Protein AF-X7ZK91-F1 (afdb_monomer_lite)

pLDDT: mean 92.3, std 6.99, range [59.66, 97.88]

Secondary structure (DSSP, 8-state):
-PPPTT-SHHHHHHHHHHHHHHHHHHHHH-HHHHHHHHHTTTS-HHHHHHHHHHHHHH-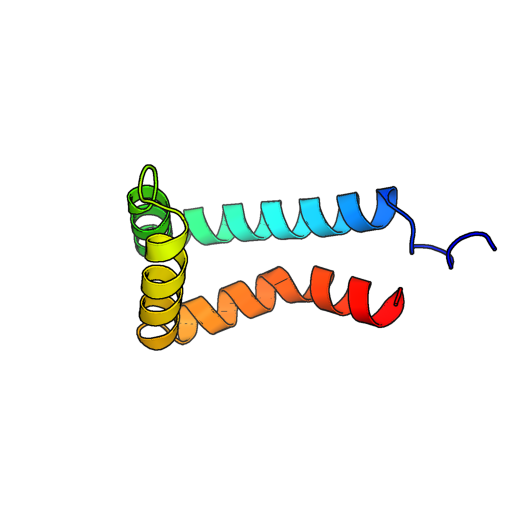HHHHHHHHHHHHHHHHHHHHH-

Organism: NCBI:txid1299326

Sequence (81 aa):
MPPPPNCTAADLAGVSAGVAAATSAYLFTHPDVNDYFTSLKGQPREDIRDQLQQYMDANPAVHADLQGIRQPLTDFRNRCQ

Radius of gyration: 15.22 Å; chains: 1; bounding box: 39×20×38 Å

Foldseek 3Di:
DPFDVLLDPVNLVVLVVQLVVLVVVVCVVVVVVVVVVVVCPPPDPVVVVVSVVVVCVVPVVVVVVNCVSCVSNVVSVVVRD

InterPro domains:
  IPR032407 Haemophore, haem-binding [PF16525] (5-81)
  IPR032407 Haemophore, haem-binding [TIGR04529] (7-81)
  IPR038378 Haemophore, haem-binding domain superfamily [G3DSA:1.20.20.20] (3-81)

Structure (mmCIF, N/CA/C/O backbone):
data_AF-X7ZK91-F1
#
_entry.id   AF-X7ZK91-F1
#
loop_
_atom_site.group_PDB
_atom_site.id
_atom_site.type_symbol
_atom_site.label_atom_id
_atom_site.label_alt_id
_atom_site.label_comp_id
_atom_site.label_asym_id
_atom_site.label_entity_id
_atom_site.label_seq_id
_atom_site.pdbx_PDB_ins_code
_atom_site.Cartn_x
_atom_site.Cartn_y
_atom_site.Cartn_z
_atom_site.occupancy
_atom_site.B_iso_or_equiv
_atom_site.auth_seq_id
_atom_site.auth_comp_id
_atom_site.auth_asym_id
_atom_site.auth_atom_id
_atom_site.pdbx_PDB_model_num
ATOM 1 N N . MET A 1 1 ? 26.736 -6.959 -17.422 1.00 59.66 1 MET A N 1
ATOM 2 C CA . MET A 1 1 ? 25.766 -7.094 -18.532 1.00 59.66 1 MET A CA 1
ATOM 3 C C . MET A 1 1 ? 24.682 -6.054 -18.299 1.00 59.66 1 MET A C 1
ATOM 5 O O . MET A 1 1 ? 24.353 -5.859 -17.132 1.00 59.66 1 MET A O 1
ATOM 9 N N . PRO A 1 2 ? 24.200 -5.325 -19.322 1.00 69.00 2 PRO A N 1
ATOM 10 C CA . PRO A 1 2 ? 23.060 -4.431 -19.134 1.00 69.00 2 PRO A CA 1
ATOM 11 C C . PRO A 1 2 ? 21.843 -5.243 -18.657 1.00 69.00 2 PRO A C 1
ATOM 13 O O . PRO A 1 2 ? 21.749 -6.426 -19.002 1.00 69.00 2 PRO A O 1
ATOM 16 N N . PRO A 1 3 ? 20.949 -4.654 -17.844 1.00 67.62 3 PRO A N 1
ATOM 17 C CA . PRO A 1 3 ? 19.737 -5.339 -17.414 1.00 67.62 3 PRO A CA 1
ATOM 18 C C . PRO A 1 3 ? 18.896 -5.761 -18.631 1.00 67.62 3 PRO A C 1
ATOM 20 O O . PRO A 1 3 ? 18.983 -5.111 -19.681 1.00 67.62 3 PRO A O 1
ATOM 23 N N . PRO A 1 4 ? 18.078 -6.823 -18.505 1.00 73.50 4 PRO A N 1
ATOM 24 C CA . PRO A 1 4 ? 17.122 -7.179 -19.543 1.00 73.50 4 PRO A CA 1
ATOM 25 C C . PRO A 1 4 ? 16.240 -5.969 -19.905 1.00 73.50 4 PRO A C 1
ATOM 27 O O . PRO A 1 4 ? 16.032 -5.077 -19.071 1.00 73.50 4 PRO A O 1
ATOM 30 N N . PRO A 1 5 ? 15.738 -5.889 -21.150 1.00 76.38 5 PRO A N 1
ATOM 31 C CA . PRO A 1 5 ? 14.844 -4.807 -21.547 1.00 76.38 5 PRO A CA 1
ATOM 32 C C . PRO A 1 5 ? 13.657 -4.730 -20.578 1.00 76.38 5 PRO A C 1
ATOM 34 O O . PRO A 1 5 ? 13.093 -5.757 -20.210 1.00 76.38 5 PRO A O 1
ATOM 37 N N . ASN A 1 6 ? 13.303 -3.510 -20.161 1.00 83.00 6 ASN A N 1
ATOM 38 C CA . ASN A 1 6 ? 12.273 -3.225 -19.151 1.00 83.00 6 ASN A CA 1
ATOM 39 C C . ASN A 1 6 ? 12.586 -3.742 -17.734 1.00 83.00 6 ASN A C 1
ATOM 41 O O . ASN A 1 6 ? 11.689 -3.835 -16.919 1.00 83.00 6 ASN A O 1
ATOM 45 N N . CYS A 1 7 ? 13.844 -4.039 -17.398 1.00 92.12 7 CYS A N 1
ATOM 46 C CA . CYS A 1 7 ? 14.250 -4.446 -16.043 1.00 92.12 7 CYS A CA 1
ATOM 47 C C . CYS A 1 7 ? 15.217 -3.444 -15.402 1.00 92.12 7 CYS A C 1
ATOM 49 O O . CYS A 1 7 ? 16.182 -3.801 -14.727 1.00 92.12 7 CYS A O 1
ATOM 51 N N . THR A 1 8 ? 14.988 -2.156 -15.660 1.00 92.38 8 THR A N 1
ATOM 52 C CA . THR A 1 8 ? 15.814 -1.065 -15.127 1.00 92.38 8 THR A CA 1
ATOM 53 C C . THR A 1 8 ? 15.213 -0.488 -13.847 1.00 92.38 8 THR A C 1
ATOM 55 O O . THR A 1 8 ? 14.041 -0.699 -13.539 1.00 92.38 8 THR A O 1
ATOM 58 N N . ALA A 1 9 ? 15.993 0.323 -13.129 1.00 92.19 9 ALA A N 1
ATOM 59 C CA . ALA A 1 9 ? 15.480 1.089 -11.995 1.00 92.19 9 ALA A CA 1
ATOM 60 C C . ALA A 1 9 ? 14.328 2.038 -12.385 1.00 92.19 9 ALA A C 1
ATOM 62 O O . ALA A 1 9 ? 13.421 2.252 -11.586 1.00 92.19 9 ALA A O 1
ATOM 63 N N . ALA A 1 10 ? 14.344 2.582 -13.610 1.00 93.38 10 ALA A N 1
ATOM 64 C CA . ALA A 1 10 ? 13.266 3.433 -14.109 1.00 93.38 10 ALA A CA 1
ATOM 65 C C . ALA A 1 10 ? 11.961 2.645 -14.307 1.00 93.38 10 ALA A C 1
ATOM 67 O O . ALA A 1 10 ? 10.891 3.155 -13.98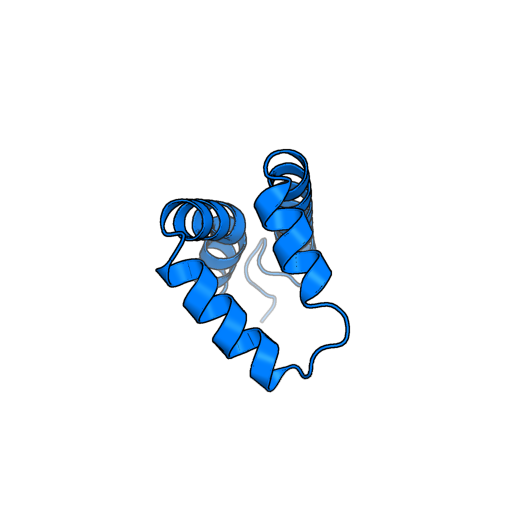3 1.00 93.38 10 ALA A O 1
ATOM 68 N N . ASP A 1 11 ? 12.053 1.396 -14.773 1.00 93.94 11 ASP A N 1
ATOM 69 C CA . ASP A 1 11 ? 10.886 0.521 -14.934 1.00 93.94 11 ASP A CA 1
ATOM 70 C C . ASP A 1 11 ? 10.287 0.143 -13.572 1.00 93.94 11 ASP A C 1
ATOM 72 O O . ASP A 1 11 ? 9.107 0.388 -13.318 1.00 93.94 11 ASP A O 1
ATOM 76 N N . LEU A 1 12 ? 11.138 -0.289 -12.631 1.00 94.25 12 LEU A N 1
ATOM 77 C CA . LEU A 1 12 ? 10.720 -0.570 -11.256 1.00 94.25 12 LEU A CA 1
ATOM 78 C C . LEU A 1 12 ? 10.025 0.638 -10.611 1.00 94.25 12 LEU A C 1
ATOM 80 O O . LEU A 1 12 ? 9.009 0.479 -9.931 1.00 94.25 12 LEU A O 1
ATOM 84 N N . ALA A 1 13 ? 10.564 1.846 -10.803 1.00 95.88 13 ALA A N 1
ATOM 85 C CA . ALA A 1 13 ? 9.957 3.069 -10.289 1.00 95.88 13 ALA A CA 1
ATOM 86 C C . ALA A 1 13 ? 8.580 3.333 -10.919 1.00 95.88 13 ALA A C 1
ATOM 88 O O . ALA A 1 13 ? 7.647 3.687 -10.199 1.00 95.88 13 ALA A O 1
ATOM 89 N N . GLY A 1 14 ? 8.431 3.105 -12.227 1.00 96.12 14 GLY A N 1
ATOM 90 C CA . GLY A 1 14 ? 7.153 3.211 -12.933 1.00 96.12 14 GLY A CA 1
ATOM 91 C C . GLY A 1 14 ? 6.101 2.238 -12.396 1.00 96.12 14 GLY A C 1
ATOM 92 O O . GLY A 1 14 ? 4.998 2.657 -12.041 1.00 96.12 14 GLY A O 1
ATOM 93 N N . VAL A 1 15 ? 6.456 0.959 -12.247 1.00 96.31 15 VAL A N 1
ATOM 94 C CA . VAL A 1 15 ? 5.569 -0.064 -11.667 1.00 96.31 15 VAL A CA 1
ATOM 95 C C . VAL A 1 15 ? 5.198 0.288 -10.225 1.00 96.31 15 VAL A C 1
ATOM 97 O O . VAL A 1 15 ? 4.025 0.245 -9.854 1.00 96.31 15 VAL A O 1
ATOM 100 N N . SER A 1 16 ? 6.178 0.700 -9.416 1.00 96.12 16 SER A N 1
ATOM 101 C CA . SER A 1 16 ? 5.954 1.106 -8.022 1.00 96.12 16 SER A CA 1
ATOM 102 C C . SER A 1 16 ? 5.002 2.299 -7.921 1.00 96.12 16 SER A C 1
ATOM 104 O O . SER A 1 16 ? 4.115 2.302 -7.069 1.00 96.12 16 SER A O 1
ATOM 106 N N . ALA A 1 17 ? 5.153 3.294 -8.800 1.00 97.38 17 ALA A N 1
ATOM 107 C CA . ALA A 1 17 ? 4.271 4.455 -8.853 1.00 97.38 17 ALA A CA 1
ATOM 108 C C . ALA A 1 17 ? 2.834 4.059 -9.222 1.00 97.38 17 ALA A C 1
ATOM 110 O O . ALA A 1 17 ? 1.892 4.529 -8.585 1.00 97.38 17 ALA A O 1
ATOM 111 N N . GLY A 1 18 ? 2.658 3.150 -10.187 1.00 96.88 18 GLY A N 1
ATOM 112 C CA . GLY A 1 18 ? 1.344 2.608 -10.542 1.00 96.88 18 GLY A CA 1
ATOM 113 C C . GLY A 1 18 ? 0.667 1.887 -9.373 1.00 96.88 18 GLY A C 1
ATOM 114 O O . GLY A 1 18 ? -0.492 2.160 -9.062 1.00 96.88 18 GLY A O 1
ATOM 115 N N . VAL A 1 19 ? 1.407 1.029 -8.663 1.00 97.50 19 VAL A N 1
ATOM 116 C CA . VAL A 1 19 ? 0.909 0.338 -7.461 1.00 97.50 19 VAL A CA 1
ATOM 117 C C . VAL A 1 19 ? 0.552 1.324 -6.345 1.00 97.50 19 VAL A C 1
ATOM 119 O O . VAL A 1 19 ? -0.476 1.163 -5.684 1.00 97.50 19 VAL A O 1
ATOM 122 N N . ALA A 1 20 ? 1.359 2.369 -6.143 1.00 97.00 20 ALA A N 1
ATOM 123 C CA . ALA A 1 20 ? 1.074 3.402 -5.151 1.00 97.00 20 ALA A CA 1
ATOM 124 C C . ALA A 1 20 ? -0.204 4.186 -5.496 1.00 97.00 20 ALA A C 1
ATOM 126 O O . ALA A 1 20 ? -1.037 4.415 -4.619 1.00 97.00 20 ALA A O 1
ATOM 127 N N . ALA A 1 21 ? -0.401 4.540 -6.770 1.00 97.88 21 ALA A N 1
ATOM 128 C CA . ALA A 1 21 ? -1.614 5.211 -7.232 1.00 97.88 21 ALA A CA 1
ATOM 129 C C . ALA A 1 21 ? -2.864 4.335 -7.039 1.00 97.88 21 ALA A C 1
ATOM 131 O O . ALA A 1 21 ? -3.874 4.813 -6.522 1.00 97.88 21 ALA A O 1
ATOM 132 N N . ALA A 1 22 ? -2.784 3.045 -7.381 1.00 97.38 22 ALA A N 1
ATOM 133 C CA . ALA A 1 22 ? -3.871 2.092 -7.160 1.00 97.38 22 ALA A CA 1
ATOM 134 C C . ALA A 1 22 ? -4.190 1.917 -5.665 1.00 97.38 22 ALA A C 1
ATOM 136 O O . ALA A 1 22 ? -5.354 1.973 -5.277 1.00 97.38 22 ALA A O 1
ATOM 137 N N . THR A 1 23 ? -3.162 1.806 -4.816 1.00 97.00 23 THR A N 1
ATOM 138 C CA . THR A 1 23 ? -3.333 1.781 -3.352 1.00 97.00 23 THR A CA 1
ATOM 139 C C . THR A 1 23 ? -4.044 3.040 -2.858 1.00 97.00 23 THR A C 1
ATOM 141 O O . THR A 1 23 ? -4.971 2.949 -2.063 1.00 97.00 23 THR A O 1
ATOM 144 N N . SER A 1 24 ? -3.650 4.223 -3.342 1.00 96.94 24 SER A N 1
ATOM 145 C CA . SER A 1 24 ? -4.301 5.477 -2.953 1.00 96.94 24 SER A CA 1
ATOM 146 C C . SER A 1 24 ? -5.781 5.489 -3.331 1.00 96.94 24 SER A C 1
ATOM 148 O O . SER A 1 24 ? -6.603 5.877 -2.507 1.00 96.94 24 SER A O 1
ATOM 150 N N . ALA A 1 25 ? -6.126 5.061 -4.548 1.00 97.75 25 ALA A N 1
ATOM 151 C CA . ALA A 1 25 ? -7.516 4.978 -4.983 1.00 97.75 25 ALA A CA 1
ATOM 152 C C . ALA A 1 25 ? -8.324 4.003 -4.112 1.00 97.75 25 ALA A C 1
ATOM 154 O O . ALA A 1 25 ? -9.423 4.345 -3.686 1.00 97.75 25 ALA A O 1
ATOM 155 N N . TYR A 1 26 ? -7.753 2.837 -3.795 1.00 96.75 26 TYR A N 1
ATOM 156 C CA . TYR A 1 26 ? -8.366 1.850 -2.907 1.00 96.75 26 TYR A CA 1
ATOM 157 C C . TYR A 1 26 ? -8.644 2.412 -1.511 1.00 96.75 26 TYR A C 1
ATOM 159 O O . TYR A 1 26 ? -9.750 2.270 -1.001 1.00 96.75 26 TYR A O 1
ATOM 167 N N . LEU A 1 27 ? -7.677 3.106 -0.907 1.00 96.62 27 LEU A N 1
ATOM 168 C CA . LEU A 1 27 ? -7.862 3.711 0.414 1.00 96.62 27 LEU A CA 1
ATOM 169 C C . LEU A 1 27 ? -8.956 4.791 0.402 1.00 96.62 27 LEU A C 1
ATOM 171 O O . LEU A 1 27 ? -9.727 4.889 1.349 1.00 96.62 27 LEU A O 1
ATOM 175 N N . PHE A 1 28 ? -9.095 5.564 -0.679 1.00 97.12 28 PHE A N 1
ATOM 176 C CA . PHE A 1 28 ? -10.197 6.526 -0.795 1.00 97.12 28 PHE A CA 1
ATOM 177 C C . PHE A 1 28 ? -11.575 5.870 -0.954 1.00 97.12 28 PHE A C 1
ATOM 179 O O . PHE A 1 28 ? -12.573 6.475 -0.563 1.00 97.12 28 PHE A O 1
ATOM 186 N N . THR A 1 29 ? -11.655 4.660 -1.513 1.00 97.00 29 THR A N 1
ATOM 187 C CA . THR A 1 29 ? -12.916 3.906 -1.622 1.00 97.00 29 THR A CA 1
ATOM 188 C C . THR A 1 29 ? -13.201 3.019 -0.407 1.00 97.00 29 THR A C 1
ATOM 190 O O . THR A 1 29 ? -14.340 2.591 -0.240 1.00 97.00 29 THR A O 1
ATOM 193 N N . HIS A 1 30 ? -12.207 2.800 0.458 1.00 97.31 30 HIS A N 1
ATOM 194 C CA . HIS A 1 30 ? -12.291 2.004 1.685 1.00 97.31 30 HIS A CA 1
ATOM 195 C C . HIS A 1 30 ? -11.902 2.863 2.898 1.00 97.31 30 HIS A C 1
ATOM 197 O O . HIS A 1 30 ? -10.782 2.745 3.411 1.00 97.31 30 HIS A O 1
ATOM 203 N N . PRO A 1 31 ? -12.797 3.765 3.351 1.00 95.25 31 PRO A N 1
ATOM 204 C CA . PRO A 1 31 ? -12.482 4.709 4.420 1.00 95.25 31 PRO A CA 1
ATOM 205 C C . PRO A 1 31 ? -12.091 4.009 5.727 1.00 95.25 31 PRO A C 1
ATOM 207 O O . PRO A 1 31 ? -11.170 4.465 6.391 1.00 95.25 31 PRO A O 1
ATOM 210 N N . ASP A 1 32 ? -12.693 2.862 6.051 1.00 94.31 32 ASP A N 1
ATOM 211 C CA . ASP A 1 32 ? -12.344 2.058 7.227 1.00 94.31 32 ASP A CA 1
ATOM 212 C C . ASP A 1 32 ? -10.890 1.557 7.190 1.00 94.31 32 ASP A C 1
ATOM 214 O O . ASP A 1 32 ? -10.173 1.626 8.193 1.00 94.31 32 ASP A O 1
ATOM 218 N N . VAL A 1 33 ? -10.419 1.120 6.018 1.00 95.56 33 VAL A N 1
ATOM 219 C CA . VAL A 1 33 ? -9.027 0.708 5.820 1.00 95.56 33 VAL A CA 1
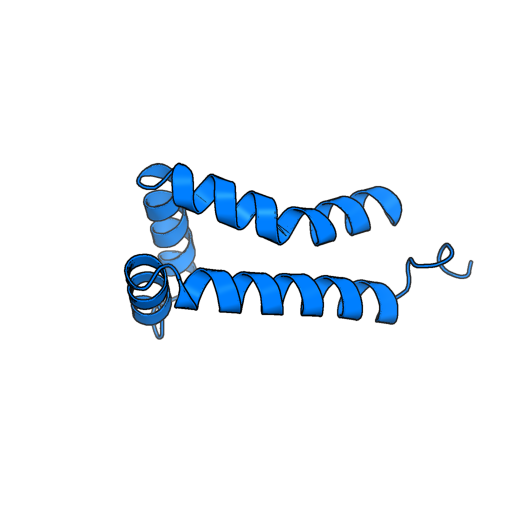ATOM 220 C C . VAL A 1 33 ? -8.111 1.925 5.918 1.00 95.56 33 VAL A C 1
ATOM 222 O O . VAL A 1 33 ? -7.075 1.878 6.579 1.00 95.56 33 VAL A O 1
ATOM 225 N N . ASN A 1 34 ? -8.489 3.042 5.298 1.00 96.31 34 ASN A N 1
ATOM 226 C CA . ASN A 1 34 ? -7.711 4.276 5.344 1.00 96.31 34 ASN A CA 1
ATOM 227 C C . ASN A 1 34 ? -7.542 4.826 6.768 1.00 96.31 34 ASN A C 1
ATOM 229 O O . ASN A 1 34 ? -6.429 5.198 7.153 1.00 96.31 34 ASN A O 1
ATOM 233 N N . ASP A 1 35 ? -8.610 4.838 7.565 1.00 95.75 35 ASP A N 1
ATOM 234 C CA . ASP A 1 35 ? -8.569 5.228 8.975 1.00 95.75 35 ASP A CA 1
ATOM 235 C C . ASP A 1 35 ? -7.663 4.290 9.781 1.00 95.75 35 ASP A C 1
ATOM 237 O O . ASP A 1 35 ? -6.812 4.758 10.544 1.00 95.75 35 ASP A O 1
ATOM 241 N N . TYR A 1 36 ? -7.760 2.975 9.556 1.00 94.12 36 TYR A N 1
ATOM 242 C CA . TYR A 1 36 ? -6.894 2.002 10.218 1.00 94.12 36 TYR A CA 1
ATOM 243 C C . TYR A 1 36 ? -5.412 2.252 9.908 1.00 94.12 36 TYR A C 1
ATOM 245 O O . TYR A 1 36 ? -4.621 2.459 10.829 1.00 94.12 36 TYR A O 1
ATOM 253 N N . PHE A 1 37 ? -5.024 2.329 8.632 1.00 92.69 37 PHE A N 1
ATOM 254 C CA . PHE A 1 37 ? -3.634 2.605 8.247 1.00 92.69 37 PHE A CA 1
ATOM 255 C C . PHE A 1 37 ? -3.145 3.974 8.743 1.00 92.69 37 PHE A C 1
ATOM 257 O O . PHE A 1 37 ? -1.976 4.118 9.104 1.00 92.69 37 PHE A O 1
ATOM 264 N N . THR A 1 38 ? -4.029 4.972 8.810 1.00 94.00 38 THR A N 1
ATOM 265 C CA . THR A 1 38 ? -3.713 6.292 9.374 1.00 94.00 38 THR A CA 1
ATOM 266 C C . THR A 1 38 ? -3.466 6.216 10.881 1.00 94.00 38 THR A C 1
ATOM 268 O O . THR A 1 38 ? -2.557 6.882 11.380 1.00 94.00 38 THR A O 1
ATOM 271 N N . SER A 1 39 ? -4.212 5.377 11.606 1.00 92.44 39 SER A N 1
ATOM 272 C CA . SER A 1 39 ? -4.055 5.195 13.055 1.00 92.44 39 SER A CA 1
ATOM 273 C C . SER A 1 39 ? -2.705 4.583 13.456 1.00 92.44 39 SER A C 1
ATOM 275 O O . SER A 1 39 ? -2.207 4.862 14.545 1.00 92.44 39 SER A O 1
ATOM 277 N N . LEU A 1 40 ? -2.060 3.832 12.553 1.00 91.75 40 LEU A N 1
ATOM 278 C CA . LEU A 1 40 ? -0.723 3.256 12.758 1.00 91.75 40 LEU A CA 1
ATOM 279 C C . LEU A 1 40 ? 0.392 4.321 12.777 1.00 91.75 40 LEU A C 1
ATOM 281 O O . LEU A 1 40 ? 1.540 4.045 13.138 1.00 91.75 40 LEU A O 1
ATOM 285 N N . LYS A 1 41 ? 0.092 5.564 12.376 1.00 90.50 41 LYS A N 1
ATOM 286 C CA . LYS A 1 41 ? 1.067 6.657 12.340 1.00 90.50 41 LYS A CA 1
ATOM 287 C C . LYS A 1 41 ? 1.600 6.965 13.744 1.00 90.50 41 LYS A C 1
ATOM 289 O O . LYS A 1 41 ? 0.869 7.411 14.619 1.00 90.50 41 LYS A O 1
ATOM 294 N N . GLY A 1 42 ? 2.915 6.834 13.917 1.00 88.94 42 GLY A N 1
ATOM 295 C CA . GLY A 1 42 ? 3.612 7.148 15.172 1.00 88.94 42 GLY A CA 1
ATOM 296 C C . GLY A 1 42 ? 3.845 5.944 16.086 1.00 88.94 42 GLY A C 1
ATOM 297 O O . GLY A 1 42 ? 4.555 6.082 17.079 1.00 88.94 42 GLY A O 1
ATOM 298 N N . GLN A 1 43 ? 3.319 4.768 15.736 1.00 89.81 43 GLN A N 1
ATOM 299 C CA . GLN A 1 43 ? 3.637 3.520 16.425 1.00 89.81 43 GLN A CA 1
ATOM 300 C C . GLN A 1 43 ? 5.044 3.004 16.060 1.00 89.81 43 GLN A C 1
ATOM 302 O O . GLN A 1 43 ? 5.570 3.314 14.981 1.00 89.81 43 GLN A O 1
ATOM 307 N N . PRO A 1 44 ? 5.677 2.205 16.938 1.00 91.31 44 PRO A N 1
ATOM 308 C CA . PRO A 1 44 ? 6.939 1.559 16.619 1.00 91.31 44 PRO A CA 1
ATOM 309 C C . PRO A 1 44 ? 6.758 0.529 15.496 1.00 91.31 44 PRO A C 1
ATOM 311 O O . PRO A 1 44 ? 5.750 -0.166 15.405 1.00 91.31 44 PRO A O 1
ATOM 314 N N . ARG A 1 45 ? 7.757 0.430 14.609 1.00 86.81 45 ARG A N 1
ATOM 315 C CA . ARG A 1 45 ? 7.680 -0.404 13.395 1.00 86.81 45 ARG A CA 1
ATOM 316 C C . ARG A 1 45 ? 7.464 -1.889 13.679 1.00 86.81 45 ARG A C 1
ATOM 318 O O . ARG A 1 45 ? 6.918 -2.571 12.820 1.00 86.81 45 ARG A O 1
ATOM 325 N N . GLU A 1 46 ? 7.946 -2.383 14.816 1.00 85.69 46 GLU A N 1
ATOM 326 C CA . GLU A 1 46 ? 7.733 -3.772 15.237 1.00 85.69 46 GLU A CA 1
ATOM 327 C C . GLU A 1 46 ? 6.246 -4.051 15.481 1.00 85.69 46 GLU A C 1
ATOM 329 O O . GLU A 1 46 ? 5.694 -4.955 14.861 1.00 85.69 46 GLU A O 1
ATOM 334 N N . ASP A 1 47 ? 5.580 -3.181 16.239 1.00 89.12 47 ASP A N 1
ATOM 335 C CA . ASP A 1 47 ? 4.154 -3.264 16.571 1.00 89.12 47 ASP A CA 1
ATOM 336 C C . ASP A 1 47 ? 3.267 -3.156 15.326 1.00 89.12 47 ASP A C 1
ATOM 338 O O . ASP A 1 47 ? 2.316 -3.913 15.149 1.00 89.12 47 ASP A O 1
ATOM 342 N N . ILE A 1 48 ? 3.635 -2.262 14.401 1.00 91.38 48 ILE A N 1
ATOM 343 C CA . ILE A 1 48 ? 2.913 -2.073 13.137 1.00 91.38 48 ILE A CA 1
ATOM 344 C C . ILE A 1 48 ? 2.838 -3.381 12.338 1.00 91.38 48 ILE A C 1
ATOM 346 O O . ILE A 1 48 ? 1.827 -3.643 11.689 1.00 91.38 48 ILE A O 1
ATOM 350 N N . ARG A 1 49 ? 3.891 -4.211 12.344 1.00 89.62 49 ARG A N 1
ATOM 351 C CA . ARG A 1 49 ? 3.901 -5.452 11.552 1.00 89.62 49 ARG A CA 1
ATOM 352 C C . ARG A 1 49 ? 2.918 -6.481 12.094 1.00 89.62 49 ARG A C 1
ATOM 354 O O . ARG A 1 49 ? 2.183 -7.057 11.295 1.00 89.62 49 ARG A O 1
ATOM 361 N N . ASP A 1 50 ? 2.903 -6.692 13.406 1.00 92.50 50 ASP A N 1
ATOM 362 C CA . ASP A 1 50 ? 1.962 -7.608 14.056 1.00 92.50 50 ASP A CA 1
ATOM 363 C C . ASP A 1 50 ? 0.517 -7.124 13.897 1.00 92.50 50 ASP A C 1
ATOM 365 O O . ASP A 1 50 ? -0.351 -7.897 13.489 1.00 92.50 50 ASP A O 1
ATOM 369 N N . GLN A 1 51 ? 0.271 -5.826 14.100 1.00 92.50 51 GLN A N 1
ATOM 370 C CA . GLN A 1 51 ? -1.054 -5.233 13.912 1.00 92.50 51 GLN A CA 1
ATOM 371 C C . GLN A 1 51 ? -1.550 -5.396 12.470 1.00 92.50 51 GLN A C 1
ATOM 373 O O . GLN A 1 51 ? -2.671 -5.858 12.259 1.00 92.50 51 GLN A O 1
ATOM 378 N N . LEU A 1 52 ? -0.709 -5.094 11.473 1.00 91.94 52 LEU A N 1
ATOM 379 C CA . LEU A 1 52 ? -1.054 -5.30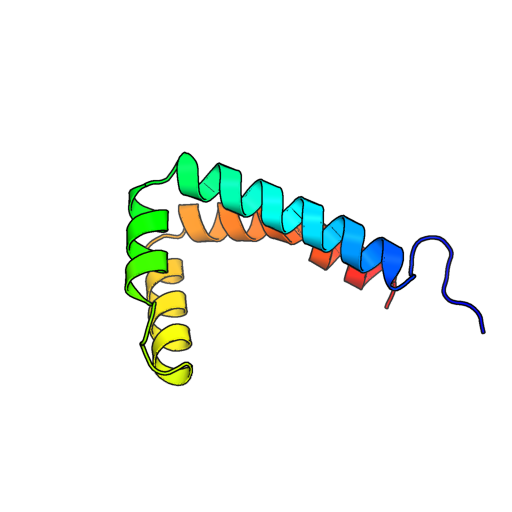0 10.065 1.00 91.94 52 LEU A CA 1
ATOM 380 C C . LEU A 1 52 ? -1.355 -6.770 9.769 1.00 91.94 52 LEU A C 1
ATOM 382 O O . LEU A 1 52 ? -2.317 -7.055 9.065 1.00 91.94 52 LEU A O 1
ATOM 386 N N . GLN A 1 53 ? -0.561 -7.704 10.299 1.00 91.81 53 GLN A N 1
ATOM 387 C CA . GLN A 1 53 ? -0.787 -9.132 10.086 1.00 91.81 53 GLN A CA 1
ATOM 388 C C . GLN A 1 53 ? -2.142 -9.571 10.656 1.00 91.81 53 GLN A C 1
ATOM 390 O O . GLN A 1 53 ? -2.913 -10.226 9.954 1.00 91.81 53 GLN A O 1
ATOM 395 N N . GLN A 1 54 ? -2.457 -9.166 11.888 1.00 94.38 54 GLN A N 1
ATOM 396 C CA . GLN A 1 54 ? -3.748 -9.441 12.519 1.00 94.38 54 GLN A CA 1
ATOM 397 C C . GLN A 1 54 ? -4.907 -8.805 11.741 1.00 94.38 54 GLN A C 1
ATOM 399 O O . GLN A 1 54 ? -5.950 -9.429 11.555 1.00 94.38 54 GLN A O 1
ATOM 404 N N . TYR A 1 55 ? -4.725 -7.579 11.249 1.00 94.25 55 TYR A N 1
ATOM 405 C CA . TYR A 1 55 ? -5.731 -6.899 10.444 1.00 94.25 55 TYR A CA 1
ATOM 406 C C . TYR A 1 55 ? -5.991 -7.621 9.118 1.00 94.25 55 TYR A C 1
ATOM 408 O O . TYR A 1 55 ? -7.147 -7.775 8.737 1.00 94.25 55 TYR A O 1
ATOM 416 N N . MET A 1 56 ? -4.954 -8.109 8.433 1.00 94.31 56 MET A N 1
ATOM 417 C CA . MET A 1 56 ? -5.113 -8.871 7.187 1.00 94.31 56 MET A CA 1
ATOM 418 C C . MET A 1 56 ? -5.764 -10.243 7.408 1.00 94.31 56 MET A C 1
ATOM 420 O O . MET A 1 56 ? -6.520 -10.692 6.549 1.00 94.31 56 MET A O 1
ATOM 424 N N . ASP A 1 57 ? -5.495 -10.900 8.541 1.00 94.75 57 ASP A N 1
ATOM 425 C CA . ASP A 1 57 ? -6.143 -12.164 8.926 1.00 94.75 57 ASP A CA 1
ATOM 426 C C . ASP A 1 57 ? -7.640 -11.967 9.214 1.00 94.75 57 ASP A C 1
ATOM 428 O O . ASP A 1 57 ? -8.485 -12.699 8.699 1.00 94.75 57 ASP A O 1
ATOM 432 N N . ALA A 1 58 ? -7.978 -10.903 9.949 1.00 96.38 58 ALA A N 1
ATOM 433 C CA . ALA A 1 58 ? -9.361 -10.536 10.243 1.00 96.38 58 ALA A CA 1
ATOM 434 C C . ALA A 1 58 ? -10.125 -10.006 9.014 1.00 96.38 58 ALA A C 1
ATOM 436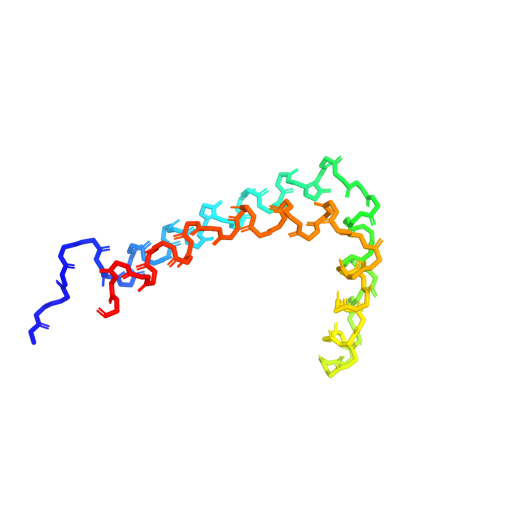 O O . ALA A 1 58 ? -11.351 -10.108 8.962 1.00 96.38 58 ALA A O 1
ATOM 437 N N . ASN A 1 59 ? -9.418 -9.450 8.023 1.00 96.12 59 ASN A N 1
ATOM 438 C CA . ASN A 1 59 ? -9.995 -8.840 6.823 1.00 96.12 59 ASN A CA 1
ATOM 439 C C . ASN A 1 59 ? -9.463 -9.513 5.544 1.00 96.12 59 ASN A C 1
ATOM 441 O O . ASN A 1 59 ? -8.724 -8.893 4.770 1.00 96.12 59 ASN A O 1
ATOM 445 N N . PRO A 1 60 ? -9.868 -10.766 5.255 1.00 95.19 60 PRO A N 1
ATOM 446 C CA . PRO A 1 60 ? -9.358 -11.514 4.106 1.00 95.19 60 PRO A CA 1
ATOM 447 C C . PRO A 1 60 ? -9.694 -10.854 2.760 1.00 95.19 60 PRO A C 1
ATOM 449 O O . PRO A 1 60 ? -8.932 -10.990 1.806 1.00 95.19 60 PRO A O 1
ATOM 452 N N . ALA A 1 61 ? -10.800 -10.103 2.680 1.00 95.19 61 ALA A N 1
ATOM 453 C CA . ALA A 1 61 ? -11.159 -9.332 1.490 1.00 95.19 61 ALA A CA 1
ATOM 454 C C . ALA A 1 61 ? -10.168 -8.183 1.230 1.00 95.19 61 ALA A C 1
ATOM 456 O O . ALA A 1 61 ? -9.656 -8.061 0.120 1.00 95.19 61 ALA A O 1
ATOM 457 N N . VAL A 1 62 ? -9.834 -7.399 2.264 1.00 95.75 62 VAL A N 1
ATOM 458 C CA . VAL A 1 62 ? -8.835 -6.318 2.176 1.00 95.75 62 VAL A CA 1
ATOM 459 C C . VAL A 1 62 ? -7.465 -6.886 1.830 1.00 95.75 62 VAL A C 1
ATOM 461 O O . VAL A 1 62 ? -6.745 -6.338 0.998 1.00 95.75 62 VAL A O 1
ATOM 464 N N . HIS A 1 63 ? -7.113 -8.021 2.433 1.00 95.56 63 HIS A N 1
ATOM 465 C CA . HIS A 1 63 ? -5.867 -8.703 2.128 1.00 95.56 63 HIS A CA 1
ATOM 466 C C . HIS A 1 63 ? -5.801 -9.133 0.656 1.00 95.56 63 HIS A C 1
ATOM 468 O O . HIS A 1 63 ? -4.793 -8.875 -0.002 1.00 95.56 63 HIS A O 1
ATOM 474 N N . ALA A 1 64 ? -6.864 -9.742 0.125 1.00 96.94 64 ALA A N 1
ATOM 475 C CA . ALA A 1 64 ? -6.932 -10.146 -1.277 1.00 96.94 64 ALA A CA 1
ATOM 476 C C . ALA A 1 64 ? -6.842 -8.945 -2.233 1.00 96.94 64 ALA A C 1
ATOM 478 O O . ALA A 1 64 ? -6.107 -9.011 -3.220 1.00 96.94 64 ALA A O 1
ATOM 479 N N . ASP A 1 65 ? -7.521 -7.838 -1.924 1.00 95.94 65 ASP A N 1
ATOM 480 C CA . ASP A 1 65 ? -7.478 -6.630 -2.750 1.00 95.94 65 ASP A CA 1
ATOM 481 C C . ASP A 1 65 ? -6.073 -6.007 -2.771 1.00 95.94 65 ASP A C 1
ATOM 483 O O . ASP A 1 65 ? -5.469 -5.845 -3.834 1.00 95.94 65 ASP A O 1
ATOM 487 N N . LEU A 1 66 ? -5.468 -5.794 -1.596 1.00 95.06 66 LEU A N 1
ATOM 488 C CA . LEU A 1 66 ? -4.104 -5.268 -1.492 1.00 95.06 66 LEU A CA 1
ATOM 489 C C . LEU A 1 66 ? -3.066 -6.208 -2.125 1.00 95.06 66 LEU A C 1
ATOM 491 O O . LEU A 1 66 ? -2.069 -5.741 -2.686 1.00 95.06 66 LEU A O 1
ATOM 495 N N . GLN A 1 67 ? -3.272 -7.529 -2.068 1.00 95.56 67 GLN A N 1
ATOM 496 C CA . GLN A 1 67 ? -2.451 -8.479 -2.822 1.00 95.56 67 GLN A CA 1
ATOM 497 C C . GLN A 1 67 ? -2.608 -8.288 -4.331 1.00 95.56 67 GLN A C 1
ATOM 499 O O . GLN A 1 67 ? -1.596 -8.313 -5.037 1.00 95.56 67 GLN A O 1
ATOM 504 N N . GLY A 1 68 ? -3.836 -8.074 -4.809 1.00 96.62 68 GLY A N 1
ATOM 505 C CA . GLY A 1 68 ? -4.166 -7.726 -6.190 1.00 96.62 68 GLY A CA 1
ATOM 506 C C . GLY A 1 68 ? -3.444 -6.461 -6.653 1.00 96.62 68 GLY A C 1
ATOM 507 O O . GLY A 1 68 ? -2.718 -6.484 -7.646 1.00 96.62 68 GLY A O 1
ATOM 508 N N . ILE A 1 69 ? -3.547 -5.382 -5.876 1.00 96.69 69 ILE A N 1
ATOM 509 C CA . ILE A 1 69 ? -2.894 -4.094 -6.149 1.00 96.69 69 ILE A CA 1
ATOM 510 C C . ILE A 1 69 ? -1.371 -4.236 -6.248 1.00 96.69 69 ILE A C 1
ATOM 512 O O . ILE A 1 69 ? -0.738 -3.574 -7.068 1.00 96.69 69 ILE A O 1
ATOM 516 N N . ARG A 1 70 ? -0.763 -5.115 -5.444 1.00 95.06 70 ARG A N 1
ATOM 517 C CA . ARG A 1 70 ? 0.692 -5.342 -5.429 1.00 95.06 70 ARG A CA 1
ATOM 518 C C . ARG A 1 70 ? 1.176 -6.352 -6.470 1.00 95.06 70 ARG A C 1
ATOM 520 O O . ARG A 1 70 ? 2.392 -6.470 -6.643 1.00 95.06 70 ARG A O 1
ATOM 527 N N . GLN A 1 71 ? 0.284 -7.048 -7.182 1.00 96.19 71 GLN A N 1
ATOM 528 C CA . GLN A 1 71 ? 0.667 -8.021 -8.215 1.00 96.19 71 GLN A CA 1
ATOM 529 C C . GLN A 1 71 ? 1.657 -7.476 -9.254 1.00 96.19 71 GLN A C 1
ATOM 531 O O . GLN A 1 71 ? 2.605 -8.201 -9.550 1.00 96.19 71 GLN A O 1
ATOM 536 N N . PRO A 1 72 ? 1.542 -6.232 -9.764 1.00 95.69 72 PRO A N 1
ATOM 537 C CA . PRO A 1 72 ? 2.474 -5.716 -10.768 1.00 95.69 72 PRO A CA 1
ATOM 538 C C . PRO A 1 72 ? 3.931 -5.703 -10.292 1.00 95.69 72 PRO A C 1
ATOM 540 O O . PRO A 1 72 ? 4.835 -6.005 -11.064 1.00 95.69 72 PRO A O 1
ATOM 543 N N . LEU A 1 73 ? 4.175 -5.420 -9.007 1.00 94.25 73 LEU A N 1
ATOM 544 C CA . LEU A 1 73 ? 5.523 -5.482 -8.430 1.00 94.25 73 LEU A CA 1
ATOM 545 C C . LEU A 1 73 ? 6.039 -6.918 -8.326 1.00 94.25 73 LEU A C 1
ATOM 547 O O . LEU A 1 73 ? 7.227 -7.168 -8.537 1.00 94.25 7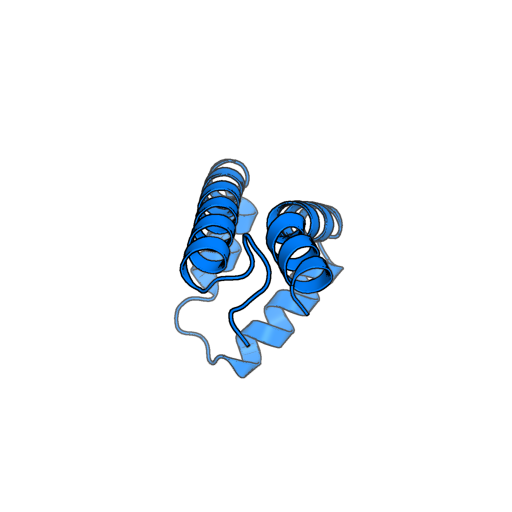3 LEU A O 1
ATOM 551 N N . THR A 1 74 ? 5.158 -7.858 -7.988 1.00 94.81 74 THR A N 1
ATOM 552 C CA . THR A 1 74 ? 5.500 -9.281 -7.934 1.00 94.81 74 THR A CA 1
ATOM 553 C C . THR A 1 74 ? 5.805 -9.822 -9.329 1.00 94.81 74 THR A C 1
ATOM 555 O O . THR A 1 74 ? 6.826 -10.484 -9.494 1.00 94.81 74 THR A O 1
ATOM 558 N N . ASP A 1 75 ? 4.982 -9.499 -10.331 1.00 93.75 75 ASP A N 1
ATOM 559 C CA . ASP A 1 75 ? 5.215 -9.851 -11.738 1.00 93.75 75 ASP A CA 1
ATOM 560 C C . ASP A 1 75 ? 6.537 -9.265 -12.237 1.00 93.75 75 ASP A C 1
ATOM 562 O O . ASP A 1 75 ? 7.386 -10.006 -12.728 1.00 93.75 75 ASP A O 1
ATOM 566 N N . PHE A 1 76 ? 6.771 -7.968 -12.008 1.00 93.00 76 PHE A N 1
ATOM 567 C CA . PHE A 1 76 ? 8.026 -7.312 -12.367 1.00 93.00 76 PHE A CA 1
ATOM 568 C C . PHE A 1 76 ? 9.233 -8.038 -11.763 1.00 93.00 76 PHE A C 1
ATOM 570 O O . PHE A 1 76 ? 10.174 -8.388 -12.474 1.00 93.00 76 PHE A O 1
ATOM 577 N N . ARG A 1 77 ? 9.192 -8.339 -10.457 1.00 90.75 77 ARG A N 1
ATOM 578 C CA . ARG A 1 77 ? 10.274 -9.078 -9.797 1.00 90.75 77 ARG A CA 1
ATOM 579 C C . ARG A 1 77 ? 10.452 -10.475 -10.385 1.00 90.75 77 ARG A C 1
ATOM 581 O O . ARG A 1 77 ? 11.583 -10.880 -10.609 1.00 90.75 77 ARG A O 1
ATOM 588 N N . ASN A 1 78 ? 9.368 -11.190 -10.672 1.00 91.75 78 ASN A N 1
ATOM 589 C CA . ASN A 1 78 ? 9.441 -12.528 -11.255 1.00 91.75 78 ASN A CA 1
ATOM 590 C C . ASN A 1 78 ? 10.012 -12.529 -12.681 1.00 91.75 78 ASN A C 1
ATOM 592 O O . ASN A 1 78 ? 10.632 -13.514 -13.083 1.00 91.75 78 ASN A O 1
ATOM 596 N N . ARG A 1 79 ? 9.808 -11.446 -13.438 1.00 89.62 79 ARG A N 1
ATOM 597 C CA . ARG A 1 79 ? 10.314 -11.276 -14.809 1.00 89.62 79 ARG A CA 1
ATOM 598 C C . ARG A 1 79 ? 11.758 -10.781 -14.872 1.00 89.62 79 ARG A C 1
ATOM 600 O O . ARG A 1 79 ? 12.438 -11.086 -15.846 1.00 89.62 79 ARG A O 1
ATOM 607 N N . CYS A 1 80 ? 12.194 -10.014 -13.874 1.00 88.31 80 CYS A N 1
ATOM 608 C CA . CYS A 1 80 ? 13.475 -9.301 -13.864 1.00 88.31 80 CYS A CA 1
ATOM 609 C C . CYS A 1 80 ? 14.506 -9.832 -12.851 1.00 88.31 80 CYS A C 1
ATOM 611 O O . CYS A 1 80 ? 15.556 -9.206 -12.688 1.00 88.31 80 CYS A O 1
ATOM 613 N N . GLN A 1 81 ? 14.192 -10.926 -12.149 1.00 77.56 81 GLN A N 1
ATOM 614 C CA . GLN A 1 81 ? 15.108 -11.661 -11.262 1.00 77.56 81 GLN A CA 1
ATOM 615 C C . GLN A 1 81 ? 16.214 -12.401 -12.019 1.00 77.56 81 GLN A C 1
ATOM 617 O O . GLN A 1 81 ? 15.967 -12.843 -13.164 1.00 77.56 81 GLN A O 1
#